Protein AF-A0A522F3S5-F1 (afdb_monomer)

Structure (mmCIF, N/CA/C/O backbone):
data_AF-A0A522F3S5-F1
#
_entry.id   AF-A0A522F3S5-F1
#
loop_
_atom_site.group_PDB
_atom_site.id
_atom_site.type_symbol
_atom_site.label_atom_id
_atom_site.label_alt_id
_atom_site.label_comp_id
_atom_site.label_asym_id
_atom_site.label_entity_id
_atom_site.label_seq_id
_atom_site.pdbx_PDB_ins_code
_atom_site.Cartn_x
_atom_site.Cartn_y
_atom_site.Cartn_z
_atom_site.occupancy
_atom_site.B_iso_or_equiv
_atom_site.auth_seq_id
_atom_site.auth_comp_id
_atom_site.auth_asym_id
_atom_site.auth_atom_id
_atom_site.pdbx_PDB_model_num
ATOM 1 N N . MET A 1 1 ? -0.858 8.042 -16.624 1.00 80.69 1 MET A N 1
ATOM 2 C CA . MET A 1 1 ? -0.100 7.102 -15.774 1.00 80.69 1 MET A CA 1
ATOM 3 C C . MET A 1 1 ? 0.784 6.271 -16.681 1.00 80.69 1 MET A C 1
ATOM 5 O O . MET A 1 1 ? 0.259 5.747 -17.660 1.00 80.69 1 MET A O 1
ATOM 9 N N . SER A 1 2 ? 2.091 6.228 -16.424 1.00 88.44 2 SER A N 1
ATOM 10 C CA . SER A 1 2 ? 3.040 5.434 -17.218 1.00 88.44 2 SER A CA 1
ATOM 11 C C . SER A 1 2 ? 2.841 3.926 -16.981 1.00 88.44 2 SER A C 1
ATOM 13 O O . SER A 1 2 ? 2.262 3.552 -15.955 1.00 88.44 2 SER A O 1
ATOM 15 N N . PRO A 1 3 ? 3.312 3.046 -17.888 1.00 87.56 3 PRO A N 1
ATOM 16 C CA . PRO A 1 3 ? 3.313 1.598 -17.655 1.00 87.56 3 PRO A CA 1
ATOM 17 C C . PRO A 1 3 ? 4.023 1.217 -16.350 1.00 87.56 3 PRO A C 1
ATOM 19 O O . PRO A 1 3 ? 3.486 0.440 -15.569 1.00 87.56 3 PRO A O 1
ATOM 22 N N . PHE A 1 4 ? 5.157 1.867 -16.054 1.00 90.25 4 PHE A N 1
ATOM 23 C CA . PHE A 1 4 ? 5.867 1.715 -14.782 1.00 90.25 4 PHE A CA 1
ATOM 24 C C . PHE A 1 4 ? 4.966 2.021 -13.580 1.00 90.25 4 PHE A C 1
ATOM 26 O O . PHE A 1 4 ? 4.853 1.219 -12.659 1.00 90.25 4 PHE A O 1
ATOM 33 N N . GLN A 1 5 ? 4.295 3.178 -13.590 1.00 91.50 5 GLN A N 1
ATOM 34 C CA . GLN A 1 5 ? 3.415 3.590 -12.495 1.00 91.50 5 GLN A CA 1
ATOM 35 C C . GLN A 1 5 ? 2.241 2.619 -12.320 1.00 91.50 5 GLN A C 1
ATOM 37 O O . GLN A 1 5 ? 1.888 2.306 -11.185 1.00 91.50 5 GLN A O 1
ATOM 42 N N . LYS A 1 6 ? 1.658 2.127 -13.423 1.00 91.69 6 LYS A N 1
ATOM 43 C CA . LYS A 1 6 ? 0.584 1.124 -13.383 1.00 91.69 6 LYS A CA 1
ATOM 44 C C . LYS A 1 6 ? 1.062 -0.181 -12.749 1.00 91.69 6 LYS A C 1
ATOM 46 O O . LYS A 1 6 ? 0.443 -0.624 -11.787 1.00 91.69 6 LYS A O 1
ATOM 51 N N . ASP A 1 7 ? 2.173 -0.747 -13.219 1.00 91.81 7 ASP A N 1
ATOM 52 C CA . ASP A 1 7 ? 2.712 -2.009 -12.690 1.00 91.81 7 ASP A CA 1
ATOM 53 C C . ASP A 1 7 ? 3.177 -1.874 -11.231 1.00 91.81 7 ASP A C 1
ATOM 55 O O . ASP A 1 7 ? 2.913 -2.747 -10.396 1.00 91.81 7 ASP A O 1
ATOM 59 N N . PHE A 1 8 ? 3.792 -0.741 -10.875 1.00 93.00 8 PHE A N 1
ATOM 60 C CA . PHE A 1 8 ? 4.147 -0.439 -9.491 1.00 93.00 8 PHE A CA 1
ATOM 61 C C . PHE A 1 8 ? 2.902 -0.410 -8.598 1.00 93.00 8 PHE A C 1
ATOM 63 O O . PHE A 1 8 ? 2.858 -1.113 -7.588 1.00 93.00 8 PHE A O 1
ATOM 70 N N . ILE A 1 9 ? 1.865 0.345 -8.976 1.00 94.81 9 ILE A N 1
ATOM 71 C CA . ILE A 1 9 ? 0.620 0.437 -8.201 1.00 94.81 9 ILE A CA 1
ATOM 72 C C . ILE A 1 9 ? -0.083 -0.922 -8.119 1.00 94.81 9 ILE A C 1
ATOM 74 O O . ILE A 1 9 ? -0.516 -1.309 -7.033 1.00 94.81 9 ILE A O 1
ATOM 78 N N . ALA A 1 10 ? -0.154 -1.678 -9.216 1.00 94.12 10 ALA A N 1
ATOM 79 C CA . ALA A 1 10 ? -0.724 -3.023 -9.225 1.00 94.12 10 ALA A CA 1
ATOM 80 C C . ALA A 1 10 ? 0.013 -3.955 -8.253 1.00 94.12 10 ALA A C 1
ATOM 82 O O . ALA A 1 10 ? -0.609 -4.702 -7.491 1.00 94.12 10 ALA A O 1
ATOM 83 N N . THR A 1 11 ? 1.345 -3.869 -8.230 1.00 94.19 11 THR A N 1
ATOM 84 C CA . THR A 1 11 ? 2.188 -4.638 -7.312 1.00 94.19 11 THR A CA 1
ATOM 85 C C . THR A 1 11 ? 1.963 -4.213 -5.859 1.00 94.19 11 THR A C 1
ATOM 87 O O . THR A 1 11 ? 1.827 -5.080 -4.992 1.00 94.19 11 THR A O 1
ATOM 90 N N . VAL A 1 12 ? 1.855 -2.907 -5.581 1.00 95.06 12 VAL A N 1
ATOM 91 C CA . VAL A 1 12 ? 1.520 -2.388 -4.243 1.00 95.06 12 VAL A CA 1
ATOM 92 C C . VAL A 1 12 ? 0.156 -2.902 -3.789 1.00 95.06 12 VAL A C 1
ATOM 94 O O . VAL A 1 12 ? 0.061 -3.442 -2.692 1.00 95.06 12 VAL A O 1
ATOM 97 N N . LEU A 1 13 ? -0.884 -2.799 -4.621 1.00 95.50 13 LEU A N 1
ATOM 98 C CA . LEU A 1 13 ? -2.235 -3.272 -4.295 1.00 95.50 13 LEU A CA 1
ATOM 99 C C . LEU A 1 13 ? -2.257 -4.774 -4.003 1.00 95.50 13 LEU A C 1
ATOM 101 O O . LEU A 1 13 ? -2.850 -5.202 -3.013 1.00 95.50 13 LEU A O 1
ATOM 105 N N . LYS A 1 14 ? -1.547 -5.572 -4.810 1.00 94.81 14 LYS A N 1
ATOM 106 C CA . LYS A 1 14 ? -1.408 -7.012 -4.583 1.00 94.81 14 LYS A CA 1
ATOM 107 C C . LYS A 1 14 ? -0.758 -7.306 -3.229 1.00 94.81 14 LYS A C 1
ATOM 109 O O . LYS A 1 14 ? -1.311 -8.078 -2.449 1.00 94.81 14 LYS A O 1
ATOM 114 N N . LYS A 1 15 ? 0.386 -6.681 -2.926 1.00 94.75 15 LYS A N 1
ATOM 115 C CA . LYS A 1 15 ? 1.096 -6.889 -1.652 1.00 94.75 15 LYS A CA 1
ATOM 116 C C . LYS A 1 15 ? 0.322 -6.374 -0.451 1.00 94.75 15 LYS A C 1
ATOM 118 O O . LYS A 1 15 ? 0.317 -7.026 0.586 1.00 94.75 15 LYS A O 1
ATOM 123 N N . LEU A 1 16 ? -0.374 -5.255 -0.601 1.00 95.19 16 LEU A N 1
ATOM 124 C CA . LEU A 1 16 ? -1.244 -4.723 0.434 1.00 95.19 16 LEU A CA 1
ATOM 125 C C . LEU A 1 16 ? -2.376 -5.704 0.754 1.00 95.19 16 LEU A C 1
ATOM 127 O O . LEU A 1 16 ? -2.601 -6.003 1.923 1.00 95.19 16 LEU A O 1
ATOM 131 N N . ASN A 1 17 ? -3.040 -6.259 -0.264 1.00 94.75 17 ASN A N 1
ATOM 132 C CA . ASN A 1 17 ? -4.089 -7.252 -0.051 1.00 94.75 17 ASN A CA 1
ATOM 133 C C . ASN A 1 17 ? -3.552 -8.537 0.600 1.00 94.75 17 ASN A C 1
ATOM 135 O O . ASN A 1 17 ? -4.189 -9.053 1.513 1.00 94.75 17 ASN A O 1
ATOM 139 N N . GLU A 1 18 ? -2.384 -9.037 0.177 1.00 93.50 18 GLU A N 1
ATOM 140 C CA . GLU A 1 18 ? -1.724 -10.199 0.801 1.00 93.50 18 GLU A CA 1
ATOM 141 C C . GLU A 1 18 ? -1.491 -9.967 2.306 1.00 93.50 18 GLU A C 1
ATOM 143 O O . GLU A 1 18 ? -1.940 -10.772 3.122 1.00 93.50 18 GLU A O 1
ATOM 148 N N . ILE A 1 19 ? -0.889 -8.828 2.675 1.00 93.56 19 ILE A N 1
ATOM 149 C CA . ILE A 1 19 ? -0.598 -8.476 4.075 1.00 93.56 19 ILE A CA 1
ATOM 150 C C . ILE A 1 19 ? -1.888 -8.344 4.892 1.00 93.56 19 ILE A C 1
ATOM 152 O O . ILE A 1 19 ? -1.978 -8.892 5.988 1.00 93.56 19 ILE A O 1
ATOM 156 N N . LEU A 1 20 ? -2.893 -7.629 4.374 1.00 93.00 20 LEU A N 1
ATOM 157 C CA . LEU A 1 20 ? -4.160 -7.415 5.083 1.00 93.00 20 LEU A CA 1
ATOM 158 C C . LEU A 1 20 ? -4.986 -8.703 5.222 1.00 93.00 20 LEU A C 1
ATOM 160 O O . LEU A 1 20 ? -5.773 -8.819 6.156 1.00 93.00 20 LEU A O 1
ATOM 164 N N . SER A 1 21 ? -4.807 -9.669 4.319 1.00 91.50 21 SER A N 1
ATOM 165 C CA . SER A 1 21 ? -5.516 -10.955 4.350 1.00 91.50 21 SER A CA 1
ATOM 166 C C . SER A 1 21 ? -4.913 -11.961 5.333 1.00 91.50 21 SER A C 1
ATOM 168 O O . SER A 1 21 ? -5.536 -12.987 5.603 1.00 91.50 21 SER A O 1
ATOM 170 N N . ASN A 1 22 ? -3.703 -11.711 5.844 1.00 91.81 22 ASN A N 1
ATOM 171 C CA . ASN A 1 22 ? -2.968 -12.645 6.689 1.00 91.81 22 ASN A CA 1
ATOM 172 C C . ASN A 1 22 ? -2.754 -12.064 8.103 1.00 91.81 22 ASN A C 1
ATOM 174 O O . ASN A 1 22 ? -1.876 -11.220 8.306 1.00 91.81 22 ASN A O 1
ATOM 178 N N . PRO A 1 23 ? -3.499 -12.553 9.117 1.00 88.06 23 PRO A N 1
ATOM 179 C CA . PRO A 1 23 ? -3.401 -12.058 10.491 1.00 88.06 23 PRO A CA 1
ATOM 180 C C . PRO A 1 23 ? -2.010 -12.194 11.118 1.00 88.06 23 PRO A C 1
ATOM 182 O O . PRO A 1 23 ? -1.638 -11.400 11.981 1.00 88.06 23 PRO A O 1
ATOM 185 N N . HIS A 1 24 ? -1.223 -13.195 10.723 1.00 89.00 24 HIS A N 1
ATOM 186 C CA . HIS A 1 24 ? 0.143 -13.325 11.225 1.00 89.00 24 HIS A CA 1
ATOM 187 C C . HIS A 1 24 ? 1.042 -12.246 10.615 1.00 89.00 24 HIS A C 1
ATOM 189 O O . HIS A 1 24 ? 1.761 -11.545 11.323 1.00 89.00 24 HIS A O 1
ATOM 195 N N . GLU A 1 25 ? 0.934 -12.064 9.302 1.00 88.94 25 GLU A N 1
ATOM 196 C CA . GLU A 1 25 ? 1.752 -11.128 8.542 1.00 88.94 25 GLU A CA 1
ATOM 197 C C . GLU A 1 25 ? 1.505 -9.672 8.937 1.00 88.94 25 GLU A C 1
ATOM 199 O O . GLU A 1 25 ? 2.464 -8.932 9.150 1.00 88.94 25 GLU A O 1
ATOM 204 N N . ILE A 1 26 ? 0.245 -9.265 9.120 1.00 88.25 26 ILE A N 1
ATOM 205 C CA . ILE A 1 26 ? -0.075 -7.900 9.553 1.00 88.25 26 ILE A CA 1
ATOM 206 C C . ILE A 1 26 ? 0.509 -7.592 10.940 1.00 88.25 26 ILE A C 1
ATOM 208 O O . ILE A 1 26 ? 1.075 -6.519 11.146 1.00 88.25 26 ILE A O 1
ATOM 212 N N . ASN A 1 27 ? 0.470 -8.550 11.871 1.00 86.88 27 ASN A N 1
ATOM 213 C CA . ASN A 1 27 ? 1.024 -8.389 13.218 1.00 86.88 27 ASN A CA 1
ATOM 214 C C . ASN A 1 27 ? 2.554 -8.278 13.205 1.00 86.88 27 ASN A C 1
ATOM 216 O O . ASN A 1 27 ? 3.129 -7.432 13.900 1.00 86.88 27 ASN A O 1
ATOM 220 N N . THR A 1 28 ? 3.229 -9.086 12.386 1.00 87.62 28 THR A N 1
ATOM 221 C CA . THR A 1 28 ? 4.677 -8.975 12.173 1.00 87.62 28 THR A CA 1
ATOM 222 C C . THR A 1 28 ? 5.043 -7.628 11.551 1.00 87.62 28 THR A C 1
ATOM 224 O O . THR A 1 28 ? 5.954 -6.951 12.038 1.00 87.62 28 THR A O 1
ATOM 227 N N . THR A 1 29 ? 4.302 -7.196 10.528 1.00 84.50 29 THR A N 1
ATOM 228 C CA . THR A 1 29 ? 4.503 -5.905 9.860 1.00 84.50 29 THR A CA 1
ATOM 229 C C . THR A 1 29 ? 4.334 -4.740 10.831 1.00 84.50 29 THR A C 1
ATOM 231 O O . THR A 1 29 ? 5.198 -3.867 10.896 1.00 84.50 29 THR A O 1
ATOM 234 N N . VAL A 1 30 ? 3.287 -4.745 11.658 1.00 84.88 30 VAL A N 1
ATOM 235 C CA . VAL A 1 30 ? 3.046 -3.702 12.670 1.00 84.88 30 VAL A CA 1
ATOM 236 C C . VAL A 1 30 ? 4.145 -3.681 13.730 1.00 84.88 30 VAL A C 1
ATOM 238 O O . VAL A 1 30 ? 4.588 -2.606 14.136 1.00 84.88 30 VAL A O 1
ATOM 241 N N . SER A 1 31 ? 4.626 -4.849 14.154 1.00 83.12 31 SER A N 1
ATOM 242 C CA . SER A 1 31 ? 5.722 -4.952 15.123 1.00 83.12 31 SER A CA 1
ATOM 243 C C . SER A 1 31 ? 7.016 -4.345 14.566 1.00 83.12 31 SER A C 1
ATOM 245 O O . SER A 1 31 ? 7.667 -3.541 15.235 1.00 83.12 31 SER A O 1
ATOM 247 N N . SER A 1 32 ? 7.357 -4.662 13.312 1.00 80.69 32 SER A N 1
ATOM 248 C CA . SER A 1 32 ? 8.508 -4.081 12.606 1.00 80.69 32 SER A CA 1
ATOM 249 C C . SER A 1 32 ? 8.359 -2.566 12.418 1.00 80.69 32 SER A C 1
ATOM 251 O O . SER A 1 32 ? 9.276 -1.801 12.725 1.00 80.69 32 SER A O 1
ATOM 253 N N . PHE A 1 33 ? 7.169 -2.124 12.001 1.00 76.69 33 PHE A N 1
ATOM 254 C CA . PHE A 1 33 ? 6.814 -0.718 11.816 1.00 76.69 33 PHE A CA 1
ATOM 255 C C . PHE A 1 33 ? 6.964 0.087 13.114 1.00 76.69 33 PHE A C 1
ATOM 257 O O . PHE A 1 33 ? 7.562 1.160 13.127 1.00 76.69 33 PHE A O 1
ATOM 264 N N . THR A 1 34 ? 6.478 -0.452 14.232 1.00 74.25 34 THR A N 1
ATOM 265 C CA . THR A 1 34 ? 6.512 0.224 15.538 1.00 74.25 34 THR A CA 1
ATOM 266 C C . THR A 1 34 ? 7.935 0.308 16.091 1.00 74.25 34 THR A C 1
ATOM 268 O O . THR A 1 34 ? 8.330 1.349 16.622 1.00 74.25 34 THR A O 1
ATOM 271 N N . ARG A 1 35 ? 8.747 -0.741 15.896 1.00 75.25 35 ARG A N 1
ATOM 272 C CA . ARG A 1 35 ? 10.163 -0.767 16.304 1.00 75.25 35 ARG A CA 1
ATOM 273 C C . ARG A 1 35 ? 11.007 0.282 15.575 1.00 75.25 35 ARG A C 1
ATOM 275 O O . ARG A 1 35 ? 11.964 0.794 16.146 1.00 75.25 35 ARG A O 1
ATOM 282 N N . ASN A 1 36 ? 10.626 0.630 14.349 1.00 67.12 36 ASN A N 1
ATOM 283 C CA . ASN A 1 36 ? 11.326 1.603 13.511 1.00 67.12 36 ASN A CA 1
ATOM 284 C C . ASN A 1 36 ? 10.61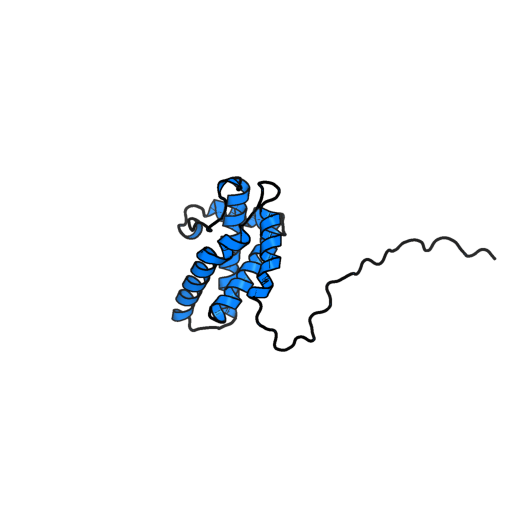3 2.969 13.446 1.00 67.12 36 ASN A C 1
ATOM 286 O O . ASN A 1 36 ? 10.947 3.800 12.608 1.00 67.12 36 ASN A O 1
ATOM 290 N N . SER A 1 37 ? 9.655 3.233 14.340 1.00 63.38 37 SER A N 1
ATOM 291 C CA . SER A 1 37 ? 8.755 4.400 14.288 1.00 63.38 37 SER A CA 1
ATOM 292 C C . SER A 1 37 ? 9.441 5.779 14.347 1.00 63.38 37 SER A C 1
ATOM 294 O O . SER A 1 37 ? 8.843 6.786 13.962 1.00 63.38 37 SER A O 1
ATOM 296 N N . ASN A 1 38 ? 10.703 5.844 14.784 1.00 65.25 38 ASN A N 1
ATOM 297 C CA . ASN A 1 38 ? 11.500 7.077 14.803 1.00 65.25 38 ASN A CA 1
ATOM 298 C C . ASN A 1 38 ? 12.013 7.504 13.422 1.00 65.25 38 ASN A C 1
ATOM 300 O O . ASN A 1 38 ? 12.389 8.663 13.235 1.00 65.25 38 ASN A O 1
ATOM 304 N N . ASP A 1 39 ? 12.026 6.593 12.457 1.00 63.00 39 ASP A N 1
ATOM 305 C CA . ASP A 1 39 ? 12.512 6.862 11.115 1.00 63.00 39 ASP A CA 1
ATOM 306 C C . ASP A 1 39 ? 11.454 7.643 10.313 1.00 63.00 39 ASP A C 1
ATOM 308 O O . ASP A 1 39 ? 10.268 7.302 10.267 1.00 63.00 39 ASP A O 1
ATOM 312 N N . SER A 1 40 ? 11.881 8.750 9.700 1.00 60.84 40 SER A N 1
ATOM 313 C CA . SER A 1 40 ? 11.016 9.673 8.957 1.00 60.84 40 SER A CA 1
ATOM 314 C C . SER A 1 40 ? 10.270 8.992 7.808 1.00 60.84 40 SER A C 1
ATOM 316 O O . SER A 1 40 ? 9.172 9.428 7.456 1.00 60.84 40 SER A O 1
ATOM 318 N N . ARG A 1 41 ? 10.800 7.878 7.286 1.00 54.31 41 ARG A N 1
ATOM 319 C CA . ARG A 1 41 ? 10.159 7.045 6.260 1.00 54.31 41 ARG A CA 1
ATOM 320 C C . ARG A 1 41 ? 8.826 6.448 6.730 1.00 54.31 41 ARG A C 1
ATOM 322 O O . ARG A 1 41 ? 7.946 6.222 5.905 1.00 54.31 41 ARG A O 1
ATOM 329 N N . TYR A 1 42 ? 8.646 6.267 8.040 1.00 53.28 42 TYR A N 1
ATOM 330 C CA . TYR A 1 42 ? 7.439 5.709 8.666 1.00 53.28 42 TYR A CA 1
ATOM 331 C C . TYR A 1 42 ? 6.411 6.782 9.058 1.00 53.28 42 TYR A C 1
ATOM 333 O O . TYR A 1 42 ? 5.261 6.465 9.360 1.00 53.28 42 TYR A O 1
ATOM 341 N N . LYS A 1 43 ? 6.796 8.065 9.013 1.00 56.19 43 LYS A N 1
ATOM 342 C CA . LYS A 1 43 ? 5.913 9.212 9.297 1.00 56.19 43 LYS A CA 1
ATOM 343 C C . LYS A 1 43 ? 5.095 9.652 8.082 1.00 56.19 43 LYS A C 1
ATOM 345 O O . LYS A 1 43 ? 4.251 10.535 8.204 1.00 56.19 43 LYS A O 1
ATOM 350 N N . GLY A 1 44 ? 5.338 9.038 6.921 1.00 56.25 44 GLY A N 1
ATOM 351 C CA . GLY A 1 44 ? 4.588 9.272 5.694 1.00 56.25 44 GLY A CA 1
ATOM 352 C C . GLY A 1 44 ? 3.150 8.792 5.838 1.00 56.25 44 GLY A C 1
ATOM 353 O O . GLY A 1 44 ? 2.847 7.636 5.559 1.00 56.25 44 GLY A O 1
ATOM 354 N N . THR A 1 45 ? 2.281 9.700 6.267 1.00 53.53 45 THR A N 1
ATOM 355 C CA . THR A 1 45 ? 0.826 9.582 6.310 1.00 53.53 45 THR A CA 1
ATOM 356 C C . THR A 1 45 ? 0.293 8.980 5.015 1.00 53.53 45 THR A C 1
ATOM 358 O O . THR A 1 45 ? 0.298 9.629 3.972 1.00 53.53 45 THR A O 1
ATOM 361 N N . SER A 1 46 ? -0.183 7.737 5.071 1.00 60.25 46 SER A N 1
ATOM 362 C CA . SER A 1 46 ? -1.160 7.276 4.091 1.00 60.25 46 SER A CA 1
ATOM 363 C C . SER A 1 46 ? -2.362 8.214 4.170 1.00 60.25 46 SER A C 1
ATOM 365 O O . SER A 1 46 ? -2.908 8.414 5.262 1.00 60.25 46 SER A O 1
ATOM 367 N N . CYS A 1 47 ? -2.766 8.793 3.044 1.00 72.62 47 CYS A N 1
ATOM 368 C CA . CYS A 1 47 ? -4.002 9.554 2.966 1.00 72.62 47 CYS A CA 1
ATOM 369 C C . CYS A 1 47 ? -5.152 8.548 3.098 1.00 72.62 47 CYS A C 1
ATOM 371 O O . CYS A 1 47 ? -5.406 7.759 2.186 1.00 72.62 47 CYS A O 1
ATOM 373 N N . MET A 1 48 ? -5.757 8.505 4.285 1.00 83.00 48 MET A N 1
ATOM 374 C CA . MET A 1 48 ? -6.962 7.728 4.565 1.00 83.00 48 MET A CA 1
ATOM 375 C C . MET A 1 48 ? -8.151 8.677 4.445 1.00 83.00 48 MET A C 1
ATOM 377 O O . MET A 1 48 ? -8.134 9.742 5.064 1.00 83.00 48 MET A O 1
ATOM 381 N N . SER A 1 49 ? -9.165 8.318 3.664 1.00 85.31 49 SER A N 1
ATOM 382 C CA . SER A 1 49 ? -10.441 9.032 3.692 1.00 85.31 49 SER A CA 1
ATOM 383 C C . SER A 1 49 ? -11.229 8.694 4.956 1.00 85.31 49 SER A C 1
ATOM 385 O O . SER A 1 49 ? -11.047 7.620 5.536 1.00 85.31 49 SER A O 1
ATOM 387 N N . ASN A 1 50 ? -12.120 9.607 5.345 1.00 84.69 50 ASN A N 1
ATOM 388 C CA . ASN A 1 50 ? -13.021 9.473 6.492 1.00 84.69 50 ASN A CA 1
ATOM 389 C C . ASN A 1 50 ? -12.266 9.119 7.789 1.00 84.69 50 ASN A C 1
ATOM 391 O O . ASN A 1 50 ? -12.523 8.066 8.375 1.00 84.69 50 ASN A O 1
ATOM 395 N N . PRO A 1 51 ? -11.274 9.930 8.220 1.00 83.81 51 PRO A N 1
ATOM 396 C CA . PRO A 1 51 ? -10.399 9.613 9.355 1.00 83.81 51 PRO A CA 1
ATOM 397 C C . PRO A 1 51 ? -11.155 9.287 10.653 1.00 83.81 51 PRO A C 1
ATOM 399 O O . PRO A 1 51 ? -10.655 8.525 11.474 1.00 83.81 51 PRO A O 1
ATOM 402 N N . GLU A 1 52 ? -12.362 9.817 10.825 1.00 86.69 52 GLU A N 1
ATOM 403 C CA . GLU A 1 52 ? -13.276 9.547 11.934 1.00 86.69 52 GLU A CA 1
ATOM 404 C C . GLU A 1 52 ? -13.772 8.093 12.006 1.00 86.69 52 GLU A C 1
ATOM 406 O O . GLU A 1 52 ? -14.136 7.627 13.084 1.00 86.69 52 GLU A O 1
ATOM 411 N N . LEU A 1 53 ? -13.754 7.357 10.890 1.00 89.19 53 LEU A N 1
ATOM 412 C CA . LEU A 1 53 ? -14.160 5.949 10.827 1.00 89.19 53 LEU A CA 1
ATOM 413 C C . LEU A 1 53 ? -13.020 4.981 11.181 1.00 89.19 53 LEU A C 1
ATOM 415 O O . LEU A 1 53 ? -13.221 3.766 11.247 1.00 89.19 53 LEU A O 1
ATOM 419 N N . TRP A 1 54 ? -11.817 5.502 11.434 1.00 89.50 54 TRP A N 1
ATOM 420 C CA . TRP A 1 54 ? -10.639 4.702 11.734 1.00 89.50 54 TRP A CA 1
ATOM 421 C C . TRP A 1 54 ? -10.325 4.692 13.225 1.00 89.50 54 TRP A C 1
ATOM 423 O O . TRP A 1 54 ? -9.952 5.703 13.819 1.00 89.50 54 TRP A O 1
ATOM 433 N N . THR A 1 55 ? -10.363 3.506 13.830 1.00 89.88 55 THR A N 1
ATOM 434 C CA . THR A 1 55 ? -9.775 3.325 15.161 1.00 89.88 55 THR A CA 1
ATOM 435 C C . THR A 1 55 ? -8.249 3.477 15.084 1.00 89.88 55 THR A C 1
ATOM 437 O O . THR A 1 55 ? -7.652 3.145 14.051 1.00 89.88 55 THR A O 1
ATOM 440 N N . PRO A 1 56 ? -7.575 3.913 16.167 1.00 87.75 56 PRO A N 1
ATOM 441 C CA . PRO A 1 56 ? -6.118 4.050 16.177 1.00 87.75 56 PRO A CA 1
ATOM 442 C C . PRO A 1 56 ? -5.384 2.770 15.754 1.00 87.75 56 PRO A C 1
ATOM 444 O O . PRO A 1 56 ? -4.443 2.833 14.962 1.00 87.75 56 PRO A O 1
ATOM 447 N N . ASN A 1 57 ? -5.867 1.609 16.207 1.00 89.12 57 ASN A N 1
ATOM 448 C CA . ASN A 1 57 ? -5.285 0.310 15.870 1.00 89.12 57 ASN A CA 1
ATOM 449 C C . ASN A 1 57 ? -5.435 -0.007 14.376 1.00 89.12 57 ASN A C 1
ATOM 451 O O . ASN A 1 57 ? -4.448 -0.327 13.718 1.00 89.12 57 ASN A O 1
ATOM 455 N N . ASN A 1 58 ? -6.639 0.144 13.812 1.00 90.50 58 ASN A N 1
ATOM 456 C CA . ASN A 1 58 ? -6.875 -0.138 12.393 1.00 90.50 58 ASN A CA 1
ATOM 457 C C . ASN A 1 58 ? -6.106 0.833 11.487 1.00 90.50 58 ASN A C 1
ATOM 459 O O . ASN A 1 58 ? -5.533 0.419 10.480 1.00 90.50 58 ASN A O 1
ATOM 463 N N . ALA A 1 59 ? -6.025 2.109 11.875 1.00 89.31 59 ALA A N 1
ATOM 464 C CA . ALA A 1 59 ? -5.210 3.100 11.182 1.00 89.31 59 ALA A CA 1
ATOM 465 C C . ALA A 1 59 ? -3.722 2.721 11.196 1.00 89.31 59 ALA A C 1
ATOM 467 O O . ALA A 1 59 ? -3.042 2.838 10.177 1.00 89.31 59 ALA A O 1
ATOM 468 N N . GLN A 1 60 ? -3.200 2.272 12.341 1.00 87.94 60 GLN A N 1
ATOM 469 C CA . GLN A 1 60 ? -1.812 1.830 12.458 1.00 87.94 60 GLN A CA 1
ATOM 470 C C . GLN A 1 60 ? -1.548 0.587 11.604 1.00 87.94 60 GLN A C 1
ATOM 472 O O . GLN A 1 60 ? -0.538 0.536 10.905 1.00 87.94 60 GLN A O 1
ATOM 477 N N . TYR A 1 61 ? -2.461 -0.383 11.620 1.00 90.56 61 TYR A N 1
ATOM 478 C CA . TYR A 1 61 ? -2.363 -1.607 10.828 1.00 90.56 61 TYR A CA 1
ATOM 479 C C . TYR A 1 61 ? -2.327 -1.299 9.333 1.00 90.56 61 TYR A C 1
ATOM 481 O O . TYR A 1 61 ? -1.440 -1.777 8.627 1.00 90.56 61 TYR A O 1
ATOM 489 N N . PHE A 1 62 ? -3.224 -0.431 8.864 1.00 91.62 62 PHE A N 1
ATOM 490 C CA . PHE A 1 62 ? -3.239 0.003 7.473 1.00 91.62 62 PHE A CA 1
ATOM 491 C C . PHE A 1 62 ? -1.960 0.753 7.085 1.00 91.62 62 PHE A C 1
ATOM 493 O O . PHE A 1 62 ? -1.329 0.406 6.089 1.00 91.62 62 PHE A O 1
ATOM 500 N N . LYS A 1 63 ? -1.521 1.731 7.888 1.00 89.62 63 LYS A N 1
ATOM 501 C CA . LYS A 1 63 ? -0.277 2.483 7.637 1.00 89.62 63 LYS A CA 1
ATOM 502 C C . LYS A 1 63 ? 0.939 1.564 7.546 1.00 89.62 63 LYS A C 1
ATOM 504 O O . LYS A 1 63 ? 1.753 1.714 6.635 1.00 89.62 63 LYS A O 1
ATOM 509 N N . ALA A 1 64 ? 1.040 0.602 8.461 1.00 88.94 64 ALA A N 1
ATOM 510 C CA . ALA A 1 64 ? 2.120 -0.373 8.469 1.00 88.94 64 ALA A CA 1
ATOM 511 C C . ALA A 1 64 ? 2.078 -1.275 7.228 1.00 88.94 64 ALA A C 1
ATOM 513 O O . ALA A 1 64 ? 3.101 -1.462 6.570 1.00 88.94 64 ALA A O 1
ATOM 514 N N . ALA A 1 65 ? 0.893 -1.769 6.863 1.00 92.31 65 ALA A N 1
ATOM 515 C CA . ALA A 1 65 ? 0.706 -2.592 5.675 1.00 92.31 65 ALA A CA 1
ATOM 516 C C . ALA A 1 65 ? 1.033 -1.833 4.378 1.00 92.31 65 ALA A C 1
ATOM 518 O O . ALA A 1 65 ? 1.707 -2.380 3.511 1.00 92.31 65 ALA A O 1
ATOM 519 N N . VAL A 1 66 ? 0.625 -0.564 4.255 1.00 92.31 66 VAL A N 1
ATOM 520 C CA . VAL A 1 66 ? 0.954 0.295 3.103 1.00 92.31 66 VAL A CA 1
ATOM 521 C C . VAL A 1 66 ? 2.458 0.506 2.984 1.00 92.31 66 VAL A C 1
ATOM 523 O O . VAL A 1 66 ? 3.012 0.358 1.894 1.00 92.31 66 VAL A O 1
ATOM 526 N N . PHE A 1 67 ? 3.126 0.836 4.091 1.00 88.88 67 PHE A N 1
ATOM 527 C CA . PHE A 1 67 ? 4.574 1.025 4.107 1.00 88.88 67 PHE A CA 1
ATOM 528 C C . PHE A 1 67 ? 5.306 -0.228 3.610 1.00 88.88 67 PHE A C 1
ATOM 530 O O . PHE A 1 67 ? 6.135 -0.156 2.701 1.00 88.88 67 PHE A O 1
ATOM 537 N N . GLU A 1 68 ? 4.953 -1.384 4.168 1.00 90.88 68 GLU A N 1
ATOM 538 C CA . GLU A 1 68 ? 5.562 -2.663 3.814 1.00 90.88 68 GLU A CA 1
ATOM 539 C C . GLU A 1 68 ? 5.246 -3.066 2.365 1.00 90.88 68 GLU A C 1
ATOM 541 O O . GLU A 1 68 ? 6.130 -3.517 1.635 1.00 90.88 68 GLU A O 1
ATOM 546 N N . ALA A 1 69 ? 4.013 -2.849 1.900 1.00 93.31 69 ALA A N 1
ATOM 547 C CA . ALA A 1 69 ? 3.620 -3.124 0.521 1.00 93.31 69 ALA A CA 1
ATOM 548 C C . ALA A 1 69 ? 4.430 -2.292 -0.485 1.00 93.31 69 ALA A C 1
ATOM 550 O O . ALA A 1 69 ? 4.906 -2.838 -1.482 1.00 93.31 69 ALA A O 1
ATOM 551 N N . ILE A 1 70 ? 4.648 -1.002 -0.206 1.00 92.31 70 ILE A N 1
ATOM 552 C CA . ILE A 1 70 ? 5.493 -0.114 -1.021 1.00 92.31 70 ILE A CA 1
ATOM 553 C C . ILE A 1 70 ? 6.946 -0.603 -1.034 1.00 92.31 70 ILE A C 1
ATOM 555 O O . ILE A 1 70 ? 7.562 -0.668 -2.101 1.00 92.31 70 ILE A O 1
ATOM 559 N N . ALA A 1 71 ? 7.494 -0.983 0.123 1.00 90.06 71 ALA A N 1
ATOM 560 C CA . ALA A 1 71 ? 8.860 -1.493 0.217 1.00 90.06 71 ALA A CA 1
ATOM 561 C C . ALA A 1 71 ? 9.042 -2.772 -0.618 1.00 90.06 71 ALA A C 1
ATOM 563 O O . ALA A 1 71 ? 9.957 -2.861 -1.440 1.00 90.06 71 ALA A O 1
ATOM 564 N N . ARG A 1 72 ? 8.122 -3.734 -0.484 1.00 92.38 72 ARG A N 1
ATOM 565 C CA . ARG A 1 72 ? 8.142 -4.985 -1.255 1.00 92.38 72 ARG A CA 1
ATOM 566 C C . ARG A 1 72 ? 7.952 -4.748 -2.749 1.00 92.38 72 ARG A C 1
ATOM 568 O O . ARG A 1 72 ? 8.668 -5.349 -3.547 1.00 92.38 72 ARG A O 1
ATOM 575 N N . ALA A 1 73 ? 7.031 -3.865 -3.135 1.00 92.94 73 ALA A N 1
ATOM 576 C CA . ALA A 1 73 ? 6.826 -3.503 -4.534 1.00 92.94 73 ALA A CA 1
ATOM 577 C C . ALA A 1 73 ? 8.083 -2.868 -5.138 1.00 92.94 73 ALA A C 1
ATOM 579 O O . ALA A 1 73 ? 8.492 -3.250 -6.228 1.00 92.94 73 ALA A O 1
ATOM 580 N N . THR A 1 74 ? 8.754 -1.980 -4.401 1.00 91.31 74 THR A N 1
ATOM 581 C CA . THR A 1 74 ? 10.013 -1.361 -4.840 1.00 91.31 74 THR A CA 1
ATOM 582 C C . THR A 1 74 ? 11.077 -2.417 -5.143 1.00 91.31 74 THR A C 1
ATOM 584 O O . THR A 1 74 ? 11.706 -2.365 -6.196 1.00 91.31 74 THR A O 1
ATOM 587 N N . VAL A 1 75 ? 11.246 -3.417 -4.270 1.00 90.81 75 VAL A N 1
ATOM 588 C CA . VAL A 1 75 ? 12.199 -4.519 -4.498 1.00 90.81 75 VAL A CA 1
ATOM 589 C C . VAL A 1 75 ? 11.814 -5.350 -5.726 1.00 90.81 75 VAL A C 1
ATOM 591 O O . VAL A 1 75 ? 12.670 -5.652 -6.555 1.00 90.81 75 VAL A O 1
ATOM 594 N N . ILE A 1 76 ? 10.531 -5.695 -5.877 1.00 90.69 76 ILE A N 1
ATOM 595 C CA . ILE A 1 76 ? 10.040 -6.476 -7.023 1.00 90.69 76 ILE A CA 1
ATOM 596 C C . ILE A 1 76 ? 10.278 -5.729 -8.338 1.00 90.69 76 ILE A C 1
ATOM 598 O O . ILE A 1 76 ? 10.805 -6.311 -9.282 1.00 90.69 76 ILE A O 1
ATOM 602 N N . ILE A 1 77 ? 9.921 -4.446 -8.400 1.00 89.81 77 ILE A N 1
ATOM 603 C CA . ILE A 1 77 ? 10.041 -3.628 -9.611 1.00 89.81 77 ILE A CA 1
ATOM 604 C C . ILE A 1 77 ? 11.514 -3.355 -9.938 1.00 89.81 77 ILE A C 1
ATOM 606 O O . ILE A 1 77 ? 11.882 -3.421 -11.110 1.00 89.81 77 ILE A O 1
ATOM 610 N N . LYS A 1 78 ? 12.380 -3.152 -8.928 1.00 87.88 78 LYS A N 1
ATOM 611 C CA . LYS A 1 78 ? 13.837 -3.048 -9.136 1.00 87.88 78 LYS A CA 1
ATOM 612 C C . LYS A 1 78 ? 14.371 -4.268 -9.891 1.00 87.88 78 LYS A C 1
ATOM 614 O O . LYS A 1 78 ? 15.132 -4.122 -10.841 1.00 87.88 78 LYS A O 1
ATOM 619 N N . ASN A 1 79 ? 13.915 -5.463 -9.518 1.00 86.44 79 ASN A N 1
ATOM 620 C CA . ASN A 1 79 ? 14.349 -6.715 -10.139 1.00 86.44 79 ASN A CA 1
ATOM 621 C C . ASN A 1 79 ? 13.781 -6.944 -11.552 1.00 86.44 79 ASN A C 1
ATOM 623 O O . ASN A 1 79 ? 14.282 -7.813 -12.260 1.00 86.44 79 ASN A O 1
ATOM 627 N N . LYS A 1 80 ? 12.759 -6.187 -11.977 1.00 84.81 80 LYS A N 1
ATOM 628 C CA . LYS A 1 80 ? 12.192 -6.267 -13.336 1.00 84.81 80 LYS A CA 1
ATOM 629 C C . LYS A 1 80 ? 12.976 -5.454 -14.377 1.00 84.81 80 LYS A C 1
ATOM 631 O O . LYS A 1 80 ? 12.764 -5.655 -15.566 1.00 84.81 80 LYS A O 1
ATOM 636 N N . GLY A 1 81 ? 13.878 -4.560 -13.958 1.00 76.88 81 GLY A N 1
ATOM 637 C CA . GLY A 1 81 ? 14.780 -3.846 -14.872 1.00 76.88 81 GLY A CA 1
ATOM 638 C C . GLY A 1 81 ? 14.123 -2.758 -15.733 1.00 76.88 81 GLY A C 1
ATOM 639 O O . GLY A 1 81 ? 14.605 -2.487 -16.826 1.00 76.88 81 GLY A O 1
ATOM 640 N N . TYR A 1 82 ? 13.037 -2.133 -15.263 1.00 70.31 82 TYR A N 1
ATOM 641 C CA . TYR A 1 82 ? 12.299 -1.108 -16.021 1.00 70.31 82 TYR A CA 1
ATOM 642 C C . TYR A 1 82 ? 13.121 0.132 -16.418 1.00 70.31 82 TYR A C 1
ATOM 644 O O . TYR A 1 82 ? 12.783 0.782 -17.404 1.00 70.31 82 TYR A O 1
ATOM 652 N N . CYS A 1 83 ? 14.144 0.504 -15.645 1.00 66.62 83 CYS A N 1
ATOM 653 C CA . CYS A 1 83 ? 14.886 1.749 -15.840 1.00 66.62 83 CYS A CA 1
ATOM 654 C C . CYS A 1 83 ? 16.299 1.687 -15.239 1.00 66.62 83 CYS A C 1
ATOM 656 O O . CYS A 1 83 ? 16.605 0.824 -14.411 1.00 66.62 83 CYS A O 1
ATOM 658 N N . PHE A 1 84 ? 17.160 2.616 -15.672 1.00 74.00 84 PHE A N 1
ATOM 659 C CA . PHE A 1 84 ? 18.493 2.820 -15.101 1.00 74.00 84 PHE A CA 1
ATOM 660 C C . PHE A 1 84 ? 18.397 3.281 -13.636 1.00 74.00 84 PHE A C 1
ATOM 662 O O . PHE A 1 84 ? 17.407 3.893 -13.232 1.00 74.00 84 PHE A O 1
ATOM 669 N N . GLU A 1 85 ? 19.426 2.995 -12.833 1.00 75.62 85 GLU A N 1
ATOM 670 C CA . GLU A 1 85 ? 19.378 3.153 -11.368 1.00 75.62 85 GLU A CA 1
ATOM 671 C C . GLU A 1 85 ? 19.063 4.595 -10.914 1.00 75.62 85 GLU A C 1
ATOM 673 O O . GLU A 1 85 ? 18.313 4.783 -9.954 1.00 75.62 85 GLU A O 1
ATOM 678 N N . ASP A 1 86 ? 19.522 5.602 -11.665 1.00 75.31 86 ASP A N 1
ATOM 679 C CA . ASP A 1 86 ? 19.272 7.022 -11.374 1.00 75.31 86 ASP A CA 1
ATOM 680 C C . ASP A 1 86 ? 17.825 7.464 -11.672 1.00 75.31 86 ASP A C 1
ATOM 682 O O . ASP A 1 86 ? 17.258 8.302 -10.967 1.00 75.31 86 ASP A O 1
ATOM 686 N N . GLU A 1 87 ? 17.183 6.882 -12.688 1.00 84.50 87 GLU A N 1
ATOM 687 C CA . GLU A 1 87 ? 15.787 7.178 -13.044 1.00 84.50 87 GLU A CA 1
ATOM 688 C C . GLU A 1 87 ? 14.799 6.393 -12.173 1.00 84.50 87 GLU A C 1
ATOM 690 O O . GLU A 1 87 ? 13.698 6.868 -11.881 1.00 84.50 87 GLU A O 1
ATOM 695 N N . PHE A 1 88 ? 15.219 5.222 -11.691 1.00 87.12 88 PHE A N 1
ATOM 696 C CA . PHE A 1 88 ? 14.407 4.330 -10.872 1.00 87.12 88 PHE A CA 1
ATOM 697 C C . PHE A 1 88 ? 13.883 5.008 -9.601 1.00 87.12 88 PHE A C 1
ATOM 699 O O . PHE A 1 88 ? 12.693 4.928 -9.297 1.00 87.12 88 PHE A O 1
ATOM 706 N N . LEU A 1 89 ? 14.739 5.725 -8.864 1.00 87.25 89 LEU A N 1
ATOM 707 C CA . LEU A 1 89 ? 14.325 6.394 -7.625 1.00 87.25 89 LEU A CA 1
ATOM 708 C C . LEU A 1 89 ? 13.285 7.493 -7.876 1.00 87.25 89 LEU A C 1
ATOM 710 O O . LEU A 1 89 ? 12.352 7.657 -7.08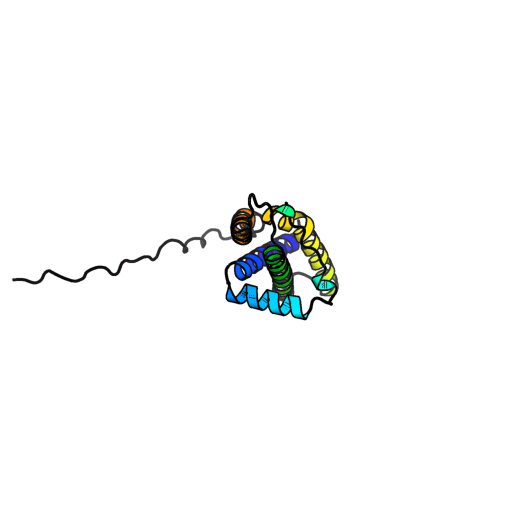5 1.00 87.25 89 LEU A O 1
ATOM 714 N N . LYS A 1 90 ? 13.421 8.225 -8.986 1.00 89.38 90 LYS A N 1
ATOM 715 C CA . LYS A 1 90 ? 12.479 9.276 -9.380 1.00 89.38 90 LYS A CA 1
ATOM 716 C C . LYS A 1 90 ? 11.122 8.682 -9.757 1.00 89.38 90 LYS A C 1
ATOM 718 O O . LYS A 1 9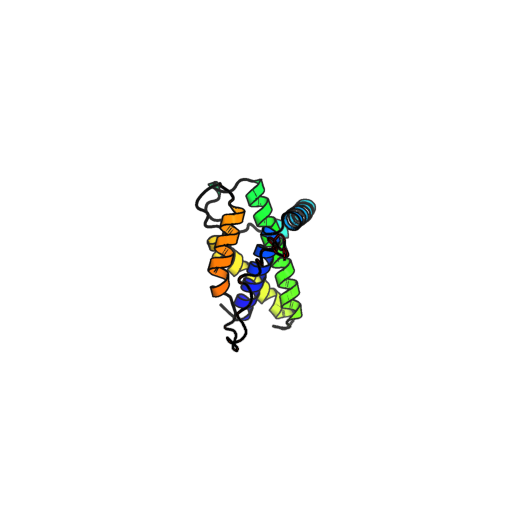0 ? 10.099 9.163 -9.271 1.00 89.38 90 LYS A O 1
ATOM 723 N N . GLU A 1 91 ? 11.116 7.626 -10.563 1.00 90.69 91 GLU A N 1
ATOM 724 C CA . GLU A 1 91 ? 9.898 6.918 -10.971 1.00 90.69 91 GLU A CA 1
ATOM 725 C C . GLU A 1 91 ? 9.178 6.287 -9.767 1.00 90.69 91 GLU A C 1
ATOM 727 O O . GLU A 1 91 ? 7.969 6.461 -9.608 1.00 90.69 91 GLU A O 1
ATOM 732 N N . ILE A 1 92 ? 9.911 5.650 -8.844 1.00 91.19 92 ILE A N 1
ATOM 733 C CA . ILE A 1 92 ? 9.345 5.114 -7.594 1.00 91.19 92 ILE A CA 1
ATOM 734 C C . ILE A 1 92 ? 8.737 6.223 -6.741 1.00 91.19 92 ILE A C 1
ATOM 736 O O . ILE A 1 92 ? 7.639 6.051 -6.206 1.00 91.19 92 ILE A O 1
ATOM 740 N N . HIS A 1 93 ? 9.422 7.361 -6.601 1.00 90.25 93 HIS A N 1
ATOM 741 C CA . HIS A 1 93 ? 8.896 8.483 -5.833 1.00 90.25 93 HIS A CA 1
ATOM 742 C C . HIS A 1 93 ? 7.587 9.000 -6.439 1.00 90.25 93 HIS A C 1
ATOM 744 O O . HIS A 1 93 ? 6.593 9.130 -5.726 1.00 90.25 93 HIS A O 1
ATOM 750 N N . GLN A 1 94 ? 7.550 9.214 -7.756 1.00 91.75 94 GLN A N 1
ATOM 751 C CA . GLN A 1 94 ? 6.346 9.659 -8.458 1.00 91.75 94 GLN A CA 1
ATOM 752 C C . GLN A 1 94 ? 5.200 8.646 -8.348 1.00 91.75 94 GLN A C 1
ATOM 754 O O . GLN A 1 94 ? 4.073 9.031 -8.040 1.00 91.75 94 GLN A O 1
ATOM 759 N N . ALA A 1 95 ? 5.476 7.353 -8.540 1.00 92.69 95 ALA A N 1
ATOM 760 C CA . ALA A 1 95 ? 4.477 6.294 -8.423 1.00 92.69 95 ALA A CA 1
ATOM 761 C C . ALA A 1 95 ? 3.954 6.146 -6.983 1.00 92.69 95 ALA A C 1
ATOM 763 O O . ALA A 1 95 ? 2.759 5.946 -6.771 1.00 92.69 95 ALA A O 1
ATOM 764 N N . THR A 1 96 ? 4.824 6.310 -5.983 1.00 92.12 96 THR A N 1
ATOM 765 C CA . THR A 1 96 ? 4.449 6.292 -4.562 1.00 92.12 96 THR A CA 1
ATOM 766 C C . THR A 1 96 ? 3.568 7.484 -4.199 1.00 92.12 96 THR A C 1
ATOM 768 O O . THR A 1 96 ? 2.579 7.315 -3.486 1.00 92.12 96 THR A O 1
ATOM 771 N N . THR A 1 97 ? 3.902 8.680 -4.684 1.00 90.69 97 THR A N 1
ATOM 772 C CA . THR A 1 97 ? 3.074 9.880 -4.501 1.00 90.69 97 THR A CA 1
ATOM 773 C C . THR A 1 97 ? 1.713 9.689 -5.160 1.00 90.69 97 THR A C 1
ATOM 775 O O . THR A 1 97 ? 0.692 9.858 -4.501 1.00 90.69 97 THR A O 1
ATOM 778 N N . LEU A 1 98 ? 1.677 9.195 -6.402 1.00 91.94 98 LEU A N 1
ATOM 779 C CA . LEU A 1 98 ? 0.426 8.887 -7.093 1.00 91.94 98 LEU A CA 1
ATOM 780 C C . LEU A 1 98 ? -0.426 7.875 -6.314 1.00 91.94 98 LEU A C 1
ATOM 782 O O . LEU A 1 98 ? -1.629 8.085 -6.150 1.00 91.94 98 LEU A O 1
ATOM 786 N N . PHE A 1 99 ? 0.184 6.805 -5.795 1.00 93.12 99 PHE A N 1
ATOM 787 C CA . PHE A 1 99 ? -0.509 5.838 -4.947 1.00 93.12 99 PHE A CA 1
ATOM 788 C C . PHE A 1 99 ? -1.136 6.515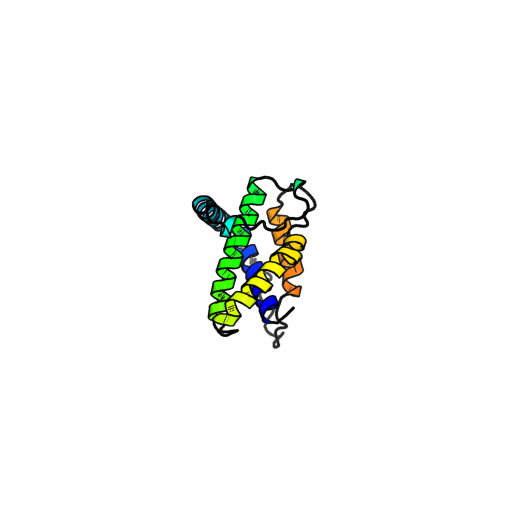 -3.722 1.00 93.12 99 PHE A C 1
ATOM 790 O O . PHE A 1 99 ? -2.316 6.310 -3.453 1.00 93.12 99 PHE A O 1
ATOM 797 N N . LYS A 1 100 ? -0.380 7.338 -2.989 1.00 89.25 100 LYS A N 1
ATOM 798 C CA . LYS A 1 100 ? -0.867 8.002 -1.771 1.00 89.25 100 LYS A CA 1
ATOM 799 C C . LYS A 1 100 ? -1.980 9.006 -2.056 1.00 89.25 100 LYS A C 1
ATOM 801 O O . LYS A 1 100 ? -2.977 9.012 -1.340 1.00 89.25 100 LYS A O 1
ATOM 806 N N . ASP A 1 101 ? -1.828 9.804 -3.103 1.00 88.69 101 ASP A N 1
ATOM 807 C CA . ASP A 1 101 ? -2.725 10.926 -3.379 1.00 88.69 101 ASP A CA 1
ATOM 808 C C . ASP A 1 101 ? -4.024 10.492 -4.059 1.00 88.69 101 ASP A C 1
ATOM 810 O O . ASP A 1 101 ? -5.020 11.204 -3.989 1.00 88.69 101 ASP A O 1
ATOM 814 N N . THR A 1 102 ? -4.039 9.328 -4.716 1.00 90.25 102 THR A N 1
ATOM 815 C CA . THR A 1 102 ? -5.212 8.875 -5.480 1.00 90.25 102 THR A CA 1
ATOM 816 C C . THR A 1 102 ? -5.715 7.514 -5.017 1.00 90.25 102 THR A C 1
ATOM 818 O O . THR A 1 102 ? -6.853 7.376 -4.568 1.00 90.25 102 THR A O 1
ATOM 821 N N . VAL A 1 103 ? -4.860 6.498 -5.078 1.00 91.88 103 VAL A N 1
ATOM 822 C CA . VAL A 1 103 ? -5.248 5.101 -4.861 1.00 91.88 103 VAL A CA 1
ATOM 823 C C . VAL A 1 103 ? -5.568 4.836 -3.395 1.00 91.88 103 VAL A C 1
ATOM 825 O O . VAL A 1 103 ? -6.593 4.230 -3.098 1.00 91.88 103 VAL A O 1
ATOM 828 N N . SER A 1 104 ? -4.735 5.337 -2.478 1.00 90.69 104 SER A N 1
ATOM 829 C CA . SER A 1 104 ? -4.922 5.209 -1.030 1.00 90.69 104 SER A CA 1
ATOM 830 C C . SER A 1 104 ? -6.250 5.821 -0.596 1.00 90.69 104 SER A C 1
ATOM 832 O O . SER A 1 104 ? -6.993 5.188 0.149 1.00 90.69 104 SER A O 1
ATOM 834 N N . LEU A 1 105 ? -6.600 7.004 -1.110 1.00 90.19 105 LEU A N 1
ATOM 835 C CA . LEU A 1 105 ? -7.897 7.622 -0.832 1.00 90.19 105 LEU A CA 1
ATOM 836 C C . LEU A 1 105 ? -9.049 6.748 -1.329 1.00 90.19 105 LEU A C 1
ATOM 838 O O . LEU A 1 105 ? -9.996 6.524 -0.589 1.00 90.19 105 LEU A O 1
ATOM 842 N N . ARG A 1 106 ? -8.954 6.188 -2.538 1.00 92.25 106 ARG A N 1
ATOM 843 C CA . ARG A 1 106 ? -10.012 5.338 -3.103 1.00 92.25 106 ARG A CA 1
ATOM 844 C C . ARG A 1 106 ? -10.207 4.036 -2.322 1.00 92.25 106 ARG A C 1
ATOM 846 O O . ARG A 1 106 ? -11.340 3.665 -2.045 1.00 92.25 106 ARG A O 1
ATOM 853 N N . ILE A 1 107 ? -9.132 3.353 -1.922 1.00 93.69 107 ILE A N 1
ATOM 854 C CA . ILE A 1 107 ? -9.254 2.092 -1.164 1.00 93.69 107 ILE A CA 1
ATOM 855 C C . ILE A 1 107 ? -9.692 2.306 0.285 1.00 93.69 107 ILE A C 1
ATOM 857 O O . ILE A 1 107 ? -10.240 1.392 0.894 1.00 93.69 107 ILE A O 1
ATOM 861 N N . THR A 1 108 ? -9.483 3.504 0.833 1.00 93.56 108 THR A N 1
ATOM 862 C CA . THR A 1 108 ? -9.865 3.852 2.210 1.00 93.56 108 THR A CA 1
ATOM 863 C C . THR A 1 108 ? -11.253 4.477 2.318 1.00 93.56 108 THR A C 1
ATOM 865 O O . THR A 1 108 ? -11.645 4.870 3.419 1.00 93.56 108 THR A O 1
ATOM 868 N N . GLN A 1 109 ? -12.013 4.553 1.217 1.00 92.06 109 GLN A N 1
ATOM 869 C CA . GLN A 1 109 ? -13.422 4.950 1.230 1.00 92.06 109 GLN A CA 1
ATOM 870 C C . GLN A 1 109 ? -14.252 3.852 1.897 1.00 92.06 109 GLN A C 1
ATOM 872 O O . GLN A 1 109 ? -14.777 2.950 1.247 1.00 92.06 109 GLN A O 1
ATOM 877 N N . ILE A 1 110 ? -14.313 3.922 3.223 1.00 91.25 110 ILE A N 1
ATOM 878 C CA . ILE A 1 110 ? -15.092 3.034 4.083 1.00 91.25 110 ILE A CA 1
ATOM 879 C C . ILE A 1 110 ? -16.378 3.733 4.521 1.00 91.25 110 ILE A C 1
ATOM 881 O O . ILE A 1 110 ? -16.414 4.958 4.664 1.00 91.25 110 ILE A O 1
ATOM 885 N N . SER A 1 111 ? -17.437 2.953 4.723 1.00 87.69 111 SER A N 1
ATOM 886 C CA . SER A 1 111 ? -18.772 3.458 5.071 1.00 87.69 111 SER A CA 1
ATOM 887 C C . SER A 1 111 ? -19.114 3.326 6.554 1.00 87.69 111 SER A C 1
ATOM 889 O O . SER A 1 111 ? -20.121 3.869 7.000 1.00 87.69 111 SER A O 1
ATOM 891 N N . SER A 1 112 ? -18.319 2.579 7.322 1.00 88.75 112 SER A N 1
ATOM 892 C CA . SER A 1 112 ? -18.543 2.362 8.753 1.00 88.75 112 SER A CA 1
ATOM 893 C C . SER A 1 112 ? -17.254 1.984 9.484 1.00 88.75 112 SER A C 1
ATOM 895 O O . SER A 1 112 ? -16.246 1.643 8.864 1.00 88.75 112 SER A O 1
ATOM 897 N N . THR A 1 113 ? -17.309 2.003 10.816 1.00 85.88 113 THR A N 1
ATOM 898 C CA . THR A 1 113 ? -16.236 1.538 11.710 1.00 85.88 113 THR A CA 1
ATOM 899 C C . THR A 1 113 ? -16.137 0.013 11.805 1.00 85.88 113 THR A C 1
ATOM 901 O O . THR A 1 113 ? -15.207 -0.497 12.430 1.00 85.88 113 THR A O 1
ATOM 904 N N . ASP A 1 114 ? -17.089 -0.722 11.224 1.00 88.81 114 ASP A N 1
ATOM 905 C CA . ASP A 1 114 ? -17.154 -2.178 11.318 1.00 88.81 114 ASP A CA 1
ATOM 906 C C . ASP A 1 114 ? -16.218 -2.812 10.288 1.00 88.81 114 ASP A C 1
ATOM 908 O O . ASP A 1 114 ? -16.409 -2.678 9.079 1.00 88.81 114 ASP A O 1
ATOM 912 N N . ASN A 1 115 ? -15.195 -3.523 10.768 1.00 88.12 115 ASN A N 1
ATOM 913 C CA . ASN A 1 115 ? -14.200 -4.217 9.941 1.00 88.12 115 ASN A CA 1
ATOM 914 C C . ASN A 1 115 ? -13.614 -3.346 8.800 1.00 88.12 115 ASN A C 1
ATOM 916 O O . ASN A 1 115 ? -13.640 -3.749 7.635 1.00 88.12 115 ASN A O 1
ATOM 920 N N . PRO A 1 116 ? -13.042 -2.162 9.093 1.00 91.81 116 PRO A N 1
ATOM 921 C CA . PRO A 1 116 ? -12.608 -1.213 8.064 1.00 91.81 116 PRO A CA 1
ATOM 922 C C . PRO A 1 116 ? -11.504 -1.780 7.162 1.00 91.81 116 PRO A C 1
ATOM 924 O O . PRO A 1 116 ? -11.457 -1.477 5.975 1.00 91.81 116 PRO A O 1
ATOM 927 N N . LEU A 1 117 ? -10.645 -2.659 7.690 1.00 92.31 117 LEU A N 1
ATOM 928 C CA . LEU A 1 117 ? -9.611 -3.332 6.899 1.00 92.31 117 LEU A CA 1
ATOM 929 C C . LEU A 1 117 ? -10.202 -4.322 5.880 1.00 92.31 117 LEU A C 1
ATOM 931 O O . LEU A 1 117 ? -9.665 -4.444 4.783 1.00 92.31 117 LEU A O 1
ATOM 935 N N . GLU A 1 118 ? -11.327 -4.973 6.186 1.00 93.56 118 GLU A N 1
ATOM 936 C CA . GLU A 1 118 ? -12.030 -5.845 5.231 1.00 93.56 118 GLU A CA 1
ATOM 937 C C . GLU A 1 118 ? -12.719 -5.038 4.126 1.00 93.56 118 GLU A C 1
ATOM 939 O O . GLU A 1 118 ? -12.693 -5.424 2.955 1.00 93.56 118 GLU A O 1
ATOM 944 N N . GLN A 1 119 ? -13.274 -3.872 4.469 1.00 93.69 119 GLN A N 1
ATOM 945 C CA . GLN A 1 119 ? -13.798 -2.936 3.470 1.00 93.69 119 GLN A CA 1
ATOM 946 C C . GLN A 1 119 ? -12.678 -2.465 2.532 1.00 93.69 119 GLN A C 1
ATOM 948 O O . GLN A 1 119 ? -12.835 -2.497 1.313 1.00 93.69 119 GLN A O 1
ATOM 953 N N . VAL A 1 120 ? -11.503 -2.135 3.077 1.00 93.62 120 VAL A N 1
ATOM 954 C CA . VAL A 1 120 ? -10.318 -1.783 2.280 1.00 93.62 120 VAL A CA 1
ATOM 955 C C . VAL A 1 120 ? -9.903 -2.923 1.356 1.00 93.62 120 VAL A C 1
ATOM 957 O O . VAL A 1 120 ? -9.643 -2.680 0.182 1.00 93.62 120 VAL A O 1
ATOM 960 N N . ARG A 1 121 ? -9.870 -4.171 1.839 1.00 94.38 121 ARG A N 1
ATOM 961 C CA . ARG A 1 121 ? -9.571 -5.346 0.999 1.00 94.38 121 ARG A CA 1
ATOM 962 C C . ARG A 1 121 ? -10.564 -5.487 -0.150 1.00 94.38 121 ARG A C 1
ATOM 964 O O . ARG A 1 121 ? -10.156 -5.698 -1.290 1.00 94.38 121 ARG A O 1
ATOM 971 N N . THR A 1 122 ? -11.850 -5.306 0.134 1.00 93.88 122 THR A N 1
ATOM 972 C CA . THR A 1 122 ? -12.911 -5.329 -0.883 1.00 93.88 122 THR A CA 1
ATOM 973 C C . THR A 1 122 ? -12.687 -4.242 -1.935 1.00 93.88 122 THR A C 1
ATOM 975 O O . THR A 1 122 ? -12.703 -4.525 -3.134 1.00 93.88 122 THR A O 1
ATOM 978 N N . ASN A 1 123 ? -12.383 -3.018 -1.499 1.00 94.50 123 ASN A N 1
ATOM 979 C 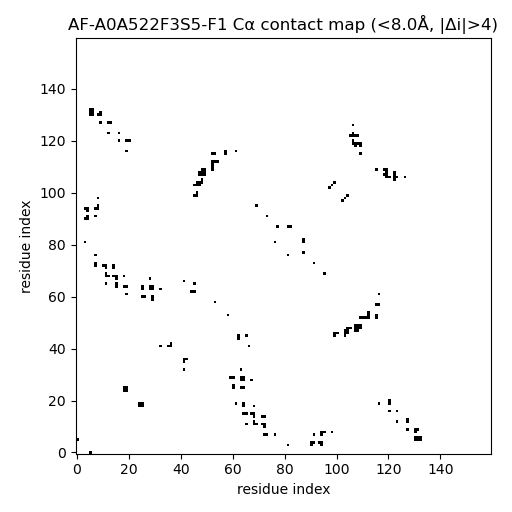CA . ASN A 1 123 ? -12.086 -1.904 -2.394 1.00 94.50 123 ASN A CA 1
ATOM 980 C C . ASN A 1 123 ? -10.822 -2.155 -3.228 1.00 94.50 123 ASN A C 1
ATOM 982 O O . ASN A 1 123 ? -10.814 -1.849 -4.418 1.00 94.50 123 ASN A O 1
ATOM 986 N N . ILE A 1 124 ? -9.770 -2.742 -2.642 1.00 93.75 124 ILE A N 1
ATOM 987 C CA . ILE A 1 124 ? -8.552 -3.123 -3.371 1.00 93.75 124 ILE A CA 1
ATOM 988 C C . ILE A 1 124 ? -8.904 -4.072 -4.516 1.00 93.75 124 ILE A C 1
ATOM 990 O O . ILE A 1 124 ? -8.524 -3.797 -5.650 1.00 93.75 124 ILE A O 1
ATOM 994 N N . VAL A 1 125 ? -9.655 -5.145 -4.242 1.00 92.12 125 VAL A N 1
ATOM 995 C CA . VAL A 1 125 ? -10.059 -6.123 -5.267 1.00 92.12 125 VAL A CA 1
ATOM 996 C C . VAL A 1 125 ? -10.869 -5.455 -6.379 1.00 92.12 125 VAL A C 1
ATOM 998 O O . VAL A 1 125 ? -10.617 -5.717 -7.554 1.00 92.12 125 VAL A O 1
ATOM 1001 N N . ALA A 1 126 ? -11.792 -4.555 -6.028 1.00 92.00 126 ALA A N 1
ATOM 1002 C CA . ALA A 1 126 ? -12.624 -3.851 -7.000 1.00 92.00 126 ALA A CA 1
ATOM 1003 C C . ALA A 1 126 ? -11.803 -2.989 -7.974 1.00 92.00 126 ALA A C 1
ATOM 1005 O O . ALA A 1 126 ? -12.105 -2.954 -9.164 1.00 92.00 126 ALA A O 1
ATOM 1006 N N . ILE A 1 127 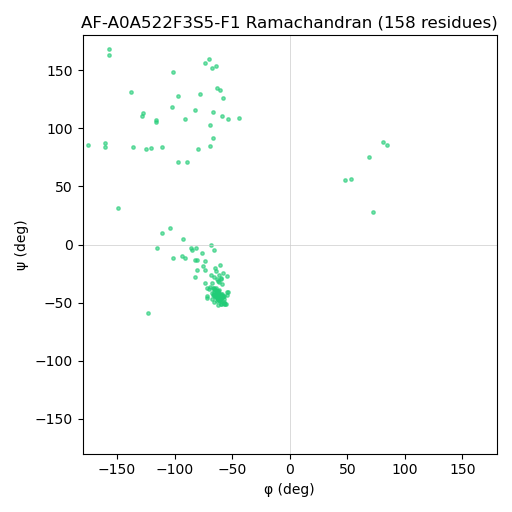? -10.752 -2.321 -7.489 1.00 91.31 127 ILE A N 1
ATOM 1007 C CA . ILE A 1 127 ? -9.942 -1.416 -8.318 1.00 91.31 127 ILE A CA 1
ATOM 1008 C C . ILE A 1 127 ? -8.718 -2.090 -8.937 1.00 91.31 127 ILE A C 1
ATOM 1010 O O . ILE A 1 127 ? -8.052 -1.485 -9.768 1.00 91.31 127 ILE A O 1
ATOM 1014 N N . GLN A 1 128 ? -8.377 -3.317 -8.536 1.00 87.19 128 GLN A N 1
ATOM 1015 C CA . GLN A 1 128 ? -7.136 -3.971 -8.960 1.00 87.19 128 GLN A CA 1
ATOM 1016 C C . GLN A 1 128 ? -7.072 -4.172 -10.481 1.00 87.19 128 GLN A C 1
ATOM 1018 O O . GLN A 1 128 ? -5.992 -4.089 -11.065 1.00 87.19 128 GLN A O 1
ATOM 1023 N N . SER A 1 129 ? -8.226 -4.381 -11.121 1.00 84.62 129 SER A N 1
ATOM 1024 C CA . SER A 1 129 ? -8.338 -4.498 -12.579 1.00 84.62 129 SER A CA 1
ATOM 1025 C C . SER A 1 129 ? -7.993 -3.202 -13.326 1.00 84.62 129 SER A C 1
ATOM 1027 O O . SER A 1 129 ? -7.437 -3.282 -14.417 1.00 84.62 129 SER A O 1
ATOM 1029 N N . ASP A 1 130 ? -8.190 -2.028 -12.713 1.00 88.06 130 ASP A N 1
ATOM 1030 C CA . ASP A 1 130 ? -7.854 -0.721 -13.308 1.00 88.06 130 ASP A CA 1
ATOM 1031 C C . ASP A 1 130 ? -6.337 -0.552 -13.534 1.00 88.06 130 ASP A C 1
ATOM 1033 O O . ASP A 1 130 ? -5.897 0.295 -14.319 1.00 88.06 130 ASP A O 1
ATOM 1037 N N . TYR A 1 131 ? -5.532 -1.352 -12.827 1.00 85.69 131 TYR A N 1
ATOM 1038 C CA . TYR A 1 131 ? -4.069 -1.313 -12.850 1.00 85.69 131 TYR A CA 1
ATOM 1039 C C . TYR A 1 131 ? -3.442 -2.588 -13.415 1.00 85.69 131 TYR A C 1
ATOM 1041 O O . TYR A 1 131 ? -2.221 -2.644 -13.547 1.00 85.69 131 TYR A O 1
ATOM 1049 N N . ALA A 1 132 ? -4.240 -3.603 -13.756 1.00 73.12 132 ALA A N 1
ATOM 1050 C CA . ALA A 1 132 ? -3.728 -4.779 -14.441 1.00 73.12 132 ALA A CA 1
ATOM 1051 C C . ALA A 1 132 ? -3.179 -4.365 -15.817 1.00 73.12 132 ALA A C 1
ATOM 1053 O O . ALA A 1 132 ? -3.812 -3.593 -16.540 1.00 73.12 132 ALA A O 1
ATOM 1054 N N . GLU A 1 133 ? -1.997 -4.862 -16.189 1.00 62.34 133 GLU A N 1
ATOM 1055 C CA . GLU A 1 133 ? -1.596 -4.820 -17.595 1.00 62.34 133 GLU A CA 1
ATOM 1056 C C . GLU A 1 133 ? -2.630 -5.617 -18.400 1.00 62.34 133 GLU A C 1
ATOM 1058 O O . GLU A 1 133 ? -3.010 -6.722 -17.997 1.00 62.34 133 GLU A O 1
ATOM 1063 N N . GLU A 1 134 ? -3.106 -5.053 -19.516 1.00 51.66 134 GLU A N 1
ATOM 1064 C CA . GLU A 1 134 ? -3.851 -5.825 -20.509 1.00 51.66 134 GLU A CA 1
ATOM 1065 C C . GLU A 1 134 ? -2.981 -7.018 -20.877 1.00 51.66 134 GLU A C 1
ATOM 1067 O O . GLU A 1 134 ? -1.932 -6.869 -21.498 1.00 51.66 134 GLU A O 1
ATOM 1072 N N . ASN A 1 135 ? -3.379 -8.202 -20.428 1.00 45.31 135 ASN A N 1
ATOM 1073 C CA . ASN A 1 135 ? -2.669 -9.416 -20.756 1.00 45.31 135 ASN A CA 1
ATOM 1074 C C . ASN A 1 135 ? -2.840 -9.623 -22.272 1.00 45.31 135 ASN A C 1
ATOM 1076 O O . ASN A 1 135 ? -3.972 -9.859 -22.704 1.00 45.31 135 ASN A O 1
ATOM 1080 N N . PRO A 1 136 ? -1.778 -9.556 -23.099 1.00 49.66 136 PRO A N 1
ATOM 1081 C CA . PRO A 1 136 ? -1.909 -9.764 -24.543 1.00 49.66 136 PRO A CA 1
ATOM 1082 C C . PRO A 1 136 ? -2.333 -11.205 -24.889 1.00 49.66 136 PRO A C 1
ATOM 1084 O O . PRO A 1 136 ? -2.608 -11.509 -26.048 1.00 49.66 136 PRO A O 1
ATOM 1087 N N . TYR A 1 137 ? -2.429 -12.089 -23.885 1.00 44.78 137 TYR A N 1
ATOM 1088 C CA . TYR A 1 137 ? -2.912 -13.461 -23.999 1.00 44.78 137 TYR A CA 1
ATOM 1089 C C . TYR A 1 137 ? -4.079 -13.725 -23.024 1.00 44.78 137 TYR A C 1
ATOM 1091 O O . TYR A 1 137 ? -3.881 -14.321 -21.963 1.00 44.78 137 TYR A O 1
ATOM 1099 N N . PRO A 1 138 ? -5.324 -13.347 -23.372 1.00 44.47 138 PRO A N 1
ATOM 1100 C CA . PRO A 1 138 ? -6.505 -13.543 -22.517 1.00 44.47 138 PRO A CA 1
ATOM 1101 C C . PRO A 1 138 ? -6.924 -15.017 -22.321 1.00 44.47 138 PRO A C 1
ATOM 1103 O O . PRO A 1 138 ? -7.882 -15.304 -21.609 1.00 44.47 138 PRO A O 1
ATOM 1106 N N . PHE A 1 139 ? -6.225 -15.979 -22.929 1.00 48.50 139 PHE A N 1
ATOM 1107 C CA . PHE A 1 139 ? -6.635 -17.388 -22.954 1.00 48.50 139 PHE A CA 1
ATOM 1108 C C . PHE A 1 139 ? -6.283 -18.206 -21.695 1.00 48.50 139 PHE A C 1
ATOM 1110 O O . PHE A 1 139 ? -6.674 -19.367 -21.619 1.00 48.50 139 PHE A O 1
ATOM 1117 N N . PHE A 1 140 ? -5.587 -17.642 -20.698 1.00 45.06 140 PHE A N 1
ATOM 1118 C CA . PHE A 1 140 ? -5.147 -18.386 -19.497 1.00 45.06 140 PHE A CA 1
ATOM 1119 C C . PHE A 1 140 ? -5.839 -18.004 -18.179 1.00 45.06 140 PHE A C 1
ATOM 1121 O O . PHE A 1 140 ? -5.437 -18.458 -17.109 1.00 45.06 140 PHE A O 1
ATOM 1128 N N . SER A 1 141 ? -6.902 -17.207 -18.213 1.00 44.53 141 SER A N 1
ATOM 1129 C CA . SER A 1 141 ? -7.646 -16.805 -17.013 1.00 44.53 141 SER A CA 1
ATOM 1130 C C . SER A 1 141 ? -8.889 -17.667 -16.778 1.00 44.53 141 SER A C 1
ATOM 1132 O O . SER A 1 141 ? -9.997 -17.181 -16.944 1.00 44.53 141 SER A O 1
ATOM 1134 N N . TYR A 1 142 ? -8.717 -18.931 -16.377 1.00 47.59 142 TYR A N 1
ATOM 1135 C CA . TYR A 1 142 ? -9.776 -19.749 -15.757 1.00 47.59 142 TYR A CA 1
ATOM 1136 C C . TYR A 1 142 ? -9.169 -20.926 -14.982 1.00 47.59 142 TYR A C 1
ATOM 1138 O O . TYR A 1 142 ? -9.064 -22.001 -15.545 1.00 47.59 142 TYR A O 1
ATOM 1146 N N . VAL A 1 143 ? -8.807 -20.751 -13.702 1.00 41.84 143 VAL A N 1
ATOM 1147 C CA . VAL A 1 143 ? -8.982 -21.780 -12.647 1.00 41.84 143 VAL A CA 1
ATOM 1148 C C . VAL A 1 143 ? -8.931 -21.093 -11.269 1.00 41.84 143 VAL A C 1
ATOM 1150 O O . VAL A 1 143 ? -7.890 -21.041 -10.624 1.00 41.84 143 VAL A O 1
ATOM 1153 N N . ALA A 1 144 ? -10.045 -20.536 -10.794 1.00 42.41 144 ALA A N 1
ATOM 1154 C CA . ALA A 1 144 ? -10.189 -20.183 -9.373 1.00 42.41 144 ALA A CA 1
ATOM 1155 C C . ALA A 1 144 ? -11.646 -20.282 -8.895 1.00 42.41 144 ALA A C 1
ATOM 1157 O O . ALA A 1 144 ? -12.079 -19.535 -8.025 1.00 42.41 144 ALA A O 1
ATOM 1158 N N . ALA A 1 145 ? -12.418 -21.206 -9.471 1.00 43.03 145 ALA A N 1
ATOM 1159 C CA . ALA A 1 145 ? -13.765 -21.507 -9.011 1.00 43.03 145 ALA A CA 1
ATOM 1160 C C . ALA A 1 145 ? -13.907 -23.018 -8.794 1.00 43.03 145 ALA A C 1
ATOM 1162 O O . ALA A 1 145 ? -13.918 -23.791 -9.745 1.00 43.03 145 ALA A O 1
ATOM 1163 N N . GLY A 1 146 ? -14.021 -23.408 -7.523 1.00 40.81 146 GLY A N 1
ATOM 1164 C CA . GLY A 1 146 ? -14.727 -24.616 -7.099 1.00 40.81 146 GLY A CA 1
ATOM 1165 C C . GLY A 1 146 ? -13.986 -25.947 -7.219 1.00 40.81 146 GLY A C 1
ATOM 1166 O O . GLY A 1 146 ? -14.229 -26.711 -8.144 1.00 40.81 146 GLY A O 1
ATOM 1167 N N . VAL A 1 147 ? -13.230 -26.315 -6.182 1.00 37.50 147 VAL A N 1
ATOM 1168 C CA . VAL A 1 147 ? -13.121 -27.730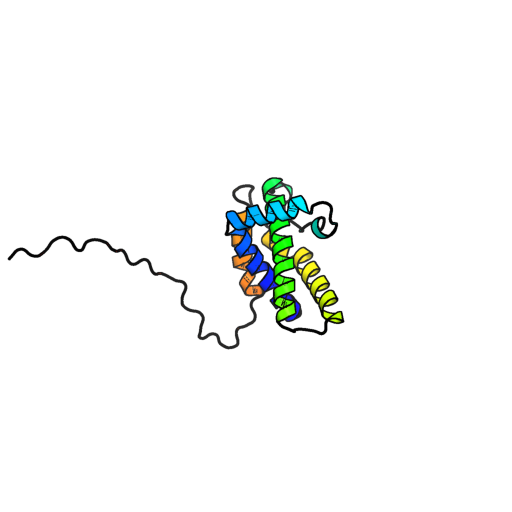 -5.790 1.00 37.50 147 VAL A CA 1
ATOM 1169 C C . VAL A 1 147 ? -13.610 -27.855 -4.353 1.00 37.50 147 VAL A C 1
ATOM 1171 O O . VAL A 1 147 ? -12.841 -27.834 -3.400 1.00 37.50 147 VAL A O 1
ATOM 1174 N N . ALA A 1 148 ? -14.927 -27.957 -4.208 1.00 44.75 148 ALA A N 1
ATOM 1175 C CA . ALA A 1 148 ? -15.561 -28.542 -3.037 1.00 44.75 148 ALA A CA 1
ATOM 1176 C C . ALA A 1 148 ? -16.188 -29.861 -3.499 1.00 44.75 148 ALA A C 1
ATOM 1178 O O . ALA A 1 148 ? -17.351 -29.903 -3.889 1.00 44.75 148 ALA A O 1
ATOM 1179 N N . ILE A 1 149 ? -15.394 -30.935 -3.533 1.00 43.88 149 ILE A N 1
ATOM 1180 C CA . ILE A 1 149 ? -15.939 -32.283 -3.712 1.00 43.88 149 ILE A CA 1
ATOM 1181 C C . ILE A 1 149 ? -16.212 -32.830 -2.317 1.00 43.88 149 ILE A C 1
ATOM 1183 O O . ILE A 1 149 ? -15.300 -33.125 -1.546 1.00 43.88 149 ILE A O 1
ATOM 1187 N N . ALA A 1 150 ? -17.500 -32.909 -2.000 1.00 41.69 150 ALA A N 1
ATOM 1188 C CA . ALA A 1 150 ? -18.032 -33.555 -0.819 1.00 41.69 150 ALA A CA 1
ATOM 1189 C C . ALA A 1 150 ? -17.618 -35.036 -0.800 1.00 41.69 150 ALA A C 1
ATOM 1191 O O . ALA A 1 150 ? -18.113 -35.841 -1.586 1.00 41.69 150 ALA A O 1
ATOM 1192 N N . ALA A 1 151 ? -16.734 -35.412 0.122 1.00 46.25 151 ALA A N 1
ATOM 1193 C CA . ALA A 1 151 ? -16.547 -36.806 0.503 1.00 46.25 151 ALA A CA 1
ATOM 1194 C C . ALA A 1 151 ? -17.669 -37.185 1.483 1.00 46.25 151 ALA A C 1
ATOM 1196 O O . ALA A 1 151 ? -17.509 -37.106 2.698 1.00 46.25 151 ALA A O 1
ATOM 1197 N N . GLY A 1 152 ? -18.839 -37.528 0.940 1.00 40.97 152 GLY A N 1
ATOM 1198 C CA . GLY A 1 152 ? -20.012 -37.949 1.702 1.00 40.97 152 GLY A CA 1
ATOM 1199 C C . GLY A 1 152 ? -20.563 -39.281 1.196 1.00 40.97 152 GLY A C 1
ATOM 1200 O O . GLY A 1 152 ? -21.111 -39.343 0.104 1.00 40.97 152 GLY A O 1
ATOM 1201 N N . ALA A 1 153 ? -20.449 -40.307 2.044 1.00 42.22 153 ALA A N 1
ATOM 1202 C CA . ALA 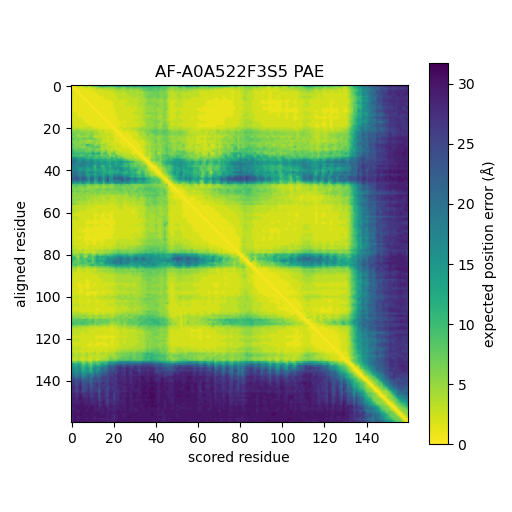A 1 153 ? -21.204 -41.565 2.043 1.00 42.22 153 ALA A CA 1
ATOM 1203 C C . ALA A 1 153 ? -20.962 -42.580 0.901 1.00 42.22 153 ALA A C 1
ATOM 1205 O O . ALA A 1 153 ? -21.839 -42.862 0.092 1.00 42.22 153 ALA A O 1
ATOM 1206 N N . ALA A 1 154 ? -19.829 -43.290 0.965 1.00 44.38 154 ALA A N 1
ATOM 1207 C CA . ALA A 1 154 ? -19.787 -44.701 0.572 1.00 44.38 154 ALA A CA 1
ATOM 1208 C C . ALA A 1 154 ? -20.122 -45.568 1.798 1.00 44.38 154 ALA A C 1
ATOM 1210 O O . ALA A 1 154 ? -19.260 -46.205 2.396 1.00 44.38 154 ALA A O 1
ATOM 1211 N N . ALA A 1 155 ? -21.383 -45.546 2.218 1.00 49.50 155 ALA A N 1
ATOM 1212 C CA . ALA A 1 155 ? -21.916 -46.537 3.136 1.00 49.50 155 ALA A CA 1
ATOM 1213 C C . ALA A 1 155 ? -23.312 -46.922 2.649 1.00 49.50 155 ALA A C 1
ATOM 1215 O O . ALA A 1 155 ? -24.151 -46.055 2.434 1.00 49.50 155 ALA A O 1
ATOM 1216 N N . ILE A 1 156 ? -23.541 -48.236 2.564 1.00 48.62 156 ILE A N 1
ATOM 1217 C CA . ILE A 1 156 ? -24.820 -48.910 2.299 1.00 48.62 156 ILE A CA 1
ATOM 1218 C C . ILE A 1 156 ? -25.179 -49.048 0.806 1.00 48.62 156 ILE A C 1
ATOM 1220 O O . ILE A 1 156 ? -25.960 -48.264 0.289 1.00 48.62 156 ILE A O 1
ATOM 1224 N N . TYR A 1 157 ? -24.691 -50.107 0.139 1.00 47.78 157 TYR A N 1
ATOM 1225 C CA . TYR A 1 157 ? -25.564 -51.125 -0.490 1.00 47.78 157 TYR A CA 1
ATOM 1226 C C . TYR A 1 157 ? -24.754 -52.292 -1.094 1.00 47.78 157 TYR A C 1
ATOM 1228 O O . TYR A 1 157 ? -24.468 -52.326 -2.284 1.00 47.78 157 TYR A O 1
ATOM 1236 N N . LEU A 1 158 ? -24.419 -53.301 -0.287 1.00 39.59 158 LEU A N 1
ATOM 1237 C CA . LEU A 1 158 ? -24.214 -54.665 -0.788 1.00 39.59 158 LEU A CA 1
ATOM 1238 C C . LEU A 1 158 ? -24.899 -55.623 0.188 1.00 39.59 158 LEU A C 1
ATOM 1240 O O . LEU A 1 158 ? -24.301 -56.143 1.123 1.00 39.59 158 LEU A O 1
ATOM 1244 N N . LYS A 1 159 ? -26.204 -55.797 -0.022 1.00 40.12 159 LYS A N 1
ATOM 1245 C CA . LYS A 1 159 ? -26.947 -56.975 0.418 1.00 40.12 159 LYS A CA 1
ATOM 1246 C C . LYS A 1 159 ? -27.448 -57.657 -0.850 1.00 40.12 159 LYS A C 1
ATOM 1248 O O . LYS A 1 159 ? -28.347 -57.138 -1.511 1.00 40.12 159 LYS A O 1
ATOM 1253 N N . LYS A 1 160 ? -26.845 -58.787 -1.192 1.00 37.06 160 LYS A N 1
ATOM 1254 C CA . LYS A 1 160 ? -27.500 -59.854 -1.939 1.00 37.06 160 LYS A CA 1
ATOM 1255 C C . LYS A 1 160 ? -26.936 -61.176 -1.459 1.00 37.06 160 LYS A C 1
ATOM 1257 O O . LYS A 1 160 ? -25.698 -61.232 -1.303 1.00 37.06 160 LYS A O 1
#

Foldseek 3Di:
DDLLLLQLLLQLLVQLLVQLVDPVNLVVLLVVLVVCVVDVLLVPDQDAPPVVLDDPVNSSSSSSSSSVSLVVSLVVSVVVCPDDPVVSVVSSVVSSCCCRVPVSHQLNPDDHNPPSSVSSSVSSVVCSVVSDDPDPDPPPPDDDDDDPDDPDDPDDDDDD

Solvent-accessible surface area (backbone atoms only — not comparable to full-atom values): 9468 Å² total; per-residue (Å²): 130,54,73,66,38,31,50,47,48,35,41,24,51,52,42,30,44,54,32,75,72,30,77,67,52,40,53,53,41,35,52,55,43,61,76,46,54,87,42,71,83,68,66,65,74,66,43,58,39,65,65,89,48,48,51,74,66,59,46,47,45,51,46,24,36,50,53,51,13,46,52,52,26,51,56,53,51,61,75,68,61,85,59,58,79,82,55,39,59,55,52,51,52,53,36,51,49,49,35,35,75,49,52,37,32,60,29,33,67,59,92,50,65,74,60,47,70,58,48,27,43,53,38,41,63,70,51,44,67,82,29,50,76,83,62,96,65,78,87,75,84,81,88,89,78,83,89,80,80,80,91,72,78,97,68,90,88,88,85,131

Secondary structure (DSSP, 8-state):
--HHHHHHHHHHHHHHHHHHH-HHHHHHHHHHHHHTTTSGGG------SSGGG--HHHHHHHHHHHHHHHHHHHHHHHHHT-S-HHHHHHHHHHHHHHIIIIIHHHHT--SSSSSHHHHHHHHHHHHHGGGS---S-GGG----S---------------

Nearest PDB structures (foldseek):
  6pir-assembly1_A  TM=8.348E-01  e=3.785E-05  Legionella pneumophila subsp. pneumophila str. Philadelphia 1
  6pir-assembly5_B-2  TM=8.196E-01  e=7.505E-05  Legionella pneumophila subsp. pneumophila str. Philadelphia 1
  6pir-assembly5_C  TM=7.978E-01  e=4.809E-04  Legionella pneumophila subsp. pneumophila str. Philadelphia 1
  8tgh-assembly1_B  TM=2.953E-01  e=4.489E+00  Homo sapiens

Mean predicted aligned error: 10.91 Å

Radius of gyration: 20.22 Å; Cα contacts (8 Å, |Δi|>4): 129; chains: 1; bounding box: 47×71×41 Å

Sequence (160 aa):
MSPFQKDFIATVLKKLNEILSNPHEINTTVSSFTRNSNDSRYKGTSCMSNPELWTPN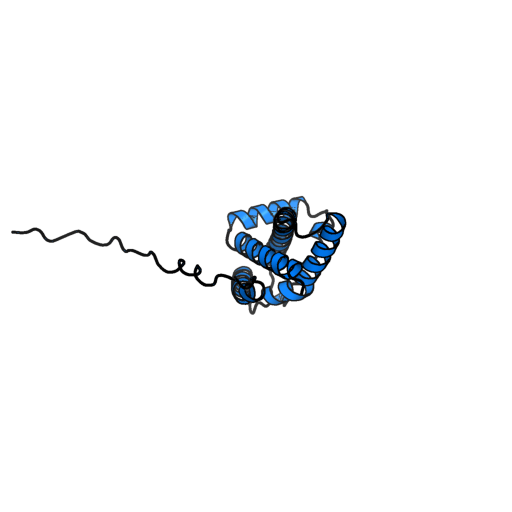NAQYFKAAVFEAIARATVIIKNKGYCFEDEFLKEIHQATTLFKDTVSLRITQISSTDNPLEQVRTNIVAIQSDYAEENPYPFFSYVAAGVAIAAGAAAIYLKK

pLDDT: mean 78.98, std 18.2, range [37.06, 95.5]